Protein AF-A0A946HPX0-F1 (afdb_monomer_lite)

Radius of gyration: 34.81 Å; chains: 1; bounding box: 109×83×47 Å

Secondary structure (DSSP, 8-state):
-----------------------------------------------------------------------------------HHHHHHHHTHHHHHHHHHHHHHHHHT-SS--HHHHHHHHHHHHTTT--HHHHHHHHHHHHHHHHTT---SHHHHHHHHHHHHHHHHGGG---

Structure (mmCIF, N/CA/C/O backbone):
data_AF-A0A946HPX0-F1
#
_entry.id   AF-A0A946HPX0-F1
#
loop_
_atom_site.group_PDB
_atom_site.id
_atom_site.type_symbol
_atom_site.label_atom_id
_atom_site.label_alt_id
_atom_site.label_comp_id
_atom_site.label_asym_id
_atom_site.label_entity_id
_atom_site.label_seq_id
_atom_site.pdbx_PDB_ins_code
_atom_site.Cartn_x
_atom_site.Cartn_y
_atom_site.Cartn_z
_atom_site.occupancy
_atom_site.B_iso_or_equiv
_atom_site.auth_seq_id
_atom_site.auth_comp_id
_atom_site.auth_asym_id
_atom_site.auth_atom_id
_atom_site.pdbx_PDB_model_num
ATOM 1 N N . MET A 1 1 ? -47.264 -43.829 6.169 1.00 50.56 1 MET A N 1
ATOM 2 C CA . MET A 1 1 ? -46.867 -42.495 6.673 1.00 50.56 1 MET A CA 1
ATOM 3 C C . MET A 1 1 ? -47.322 -41.469 5.642 1.00 50.56 1 MET A C 1
ATOM 5 O O . MET A 1 1 ? -47.124 -41.720 4.460 1.00 50.56 1 MET A O 1
ATOM 9 N N . PHE A 1 2 ? -48.013 -40.404 6.052 1.00 50.06 2 PHE A N 1
ATOM 10 C CA . PHE A 1 2 ? -48.471 -39.318 5.164 1.00 50.06 2 PHE A CA 1
ATOM 11 C C . PHE A 1 2 ? -47.260 -38.461 4.721 1.00 50.06 2 PHE A C 1
ATOM 13 O O . PHE A 1 2 ? -46.249 -38.472 5.414 1.00 50.06 2 PHE A O 1
ATOM 20 N N . GLY A 1 3 ? -47.258 -37.689 3.630 1.00 38.81 3 GLY A N 1
ATOM 21 C CA . GLY A 1 3 ? -48.255 -37.465 2.573 1.00 38.81 3 GLY A CA 1
ATOM 22 C C . GLY A 1 3 ? -47.915 -36.160 1.825 1.00 38.81 3 GLY A C 1
ATOM 23 O O . GLY A 1 3 ? -47.949 -35.094 2.430 1.00 38.81 3 GLY A O 1
ATOM 24 N N . PHE A 1 4 ? -47.533 -36.220 0.543 1.00 49.53 4 PHE A N 1
ATOM 25 C CA . PHE A 1 4 ? -46.973 -35.062 -0.184 1.00 49.53 4 PHE A CA 1
ATOM 26 C C . PHE A 1 4 ? -48.025 -33.987 -0.533 1.00 49.53 4 PHE A C 1
ATOM 28 O O . PHE A 1 4 ? -49.002 -34.273 -1.226 1.00 49.53 4 PHE A O 1
ATOM 35 N N . GLY A 1 5 ? -47.790 -32.734 -0.119 1.00 57.03 5 GLY A N 1
ATOM 36 C CA . GLY A 1 5 ? -48.677 -31.582 -0.352 1.00 57.03 5 GLY A CA 1
ATOM 37 C C . GLY A 1 5 ? -48.034 -30.458 -1.180 1.00 57.03 5 GLY A C 1
ATOM 38 O O . GLY A 1 5 ? -46.900 -30.064 -0.930 1.00 57.03 5 GLY A O 1
ATOM 39 N N . LYS A 1 6 ? -48.768 -29.935 -2.174 1.00 52.56 6 LYS A N 1
ATOM 40 C CA . LYS A 1 6 ? -48.373 -28.815 -3.061 1.00 52.56 6 LYS A CA 1
ATOM 41 C C . LYS A 1 6 ? -48.869 -27.446 -2.550 1.00 52.56 6 LYS A C 1
ATOM 43 O O . LYS A 1 6 ? -49.778 -27.415 -1.726 1.00 52.56 6 LYS A O 1
ATOM 48 N N . LYS A 1 7 ? -48.409 -26.380 -3.245 1.00 55.47 7 LYS A N 1
ATOM 49 C CA . LYS A 1 7 ? -48.831 -24.945 -3.271 1.00 55.47 7 LYS A CA 1
ATOM 50 C C . LYS A 1 7 ? -47.846 -24.065 -2.483 1.00 55.47 7 LYS A C 1
ATOM 52 O O . LYS A 1 7 ? -47.764 -24.190 -1.272 1.00 55.47 7 LYS A O 1
ATOM 57 N N . LYS A 1 8 ? -46.966 -23.259 -3.102 1.00 49.03 8 LYS A N 1
ATOM 58 C CA . LYS A 1 8 ? -47.147 -22.216 -4.149 1.00 49.03 8 LYS A CA 1
ATOM 59 C C . LYS A 1 8 ? -48.227 -21.204 -3.748 1.00 49.03 8 LYS A C 1
ATOM 61 O O . LYS A 1 8 ? -49.399 -21.559 -3.687 1.00 49.03 8 LYS A O 1
ATOM 66 N N . ARG A 1 9 ? -47.809 -19.967 -3.460 1.00 58.53 9 ARG A N 1
ATOM 67 C CA . ARG A 1 9 ? -48.602 -18.925 -2.794 1.00 58.53 9 ARG A CA 1
ATOM 68 C C . ARG A 1 9 ? -48.707 -17.678 -3.677 1.00 58.53 9 ARG A C 1
ATOM 70 O O . ARG A 1 9 ? -47.682 -17.057 -3.904 1.00 58.53 9 ARG A O 1
ATOM 77 N N . VAL A 1 10 ? -49.946 -17.355 -4.062 1.00 46.34 10 VAL A N 1
ATOM 78 C CA . VAL A 1 10 ? -50.478 -16.038 -4.482 1.00 46.34 10 VAL A CA 1
ATOM 79 C C . VAL A 1 10 ? -49.852 -15.355 -5.722 1.00 46.34 10 VAL A C 1
ATOM 81 O O . VAL A 1 10 ? -48.658 -15.409 -5.989 1.00 46.34 10 VAL A O 1
ATOM 84 N N . GLN A 1 11 ? -50.747 -14.734 -6.484 1.00 42.88 11 GLN A N 1
ATOM 85 C CA . GLN A 1 11 ? -50.611 -13.780 -7.593 1.00 42.88 11 GLN A CA 1
ATOM 86 C C . GLN A 1 11 ? -51.773 -12.766 -7.394 1.00 42.88 11 GLN A C 1
ATOM 88 O O . GLN A 1 11 ? -52.630 -13.086 -6.574 1.00 42.88 11 GLN A O 1
ATOM 93 N N . GLU A 1 12 ? -51.818 -11.629 -8.114 1.00 48.06 12 GLU A N 1
ATOM 94 C CA . GLU A 1 12 ? -52.588 -10.386 -7.783 1.00 48.06 12 GLU A CA 1
ATOM 95 C C . GLU A 1 12 ? -51.763 -9.487 -6.826 1.00 48.06 12 GLU A C 1
ATOM 97 O O . GLU A 1 12 ? -51.034 -10.021 -5.989 1.00 48.06 12 GLU A O 1
ATOM 102 N N . GLU A 1 13 ? -51.702 -8.146 -6.915 1.00 47.78 13 GLU A N 1
ATOM 103 C CA . GLU A 1 13 ? -52.372 -7.070 -7.705 1.00 47.78 13 GLU A CA 1
ATOM 104 C C . GLU A 1 13 ? -51.465 -5.785 -7.606 1.00 47.78 13 GLU A C 1
ATOM 106 O O . GLU A 1 13 ? -50.593 -5.779 -6.736 1.00 47.78 13 GLU A O 1
ATOM 111 N N . GLN A 1 14 ? -51.514 -4.672 -8.373 1.00 42.16 14 GLN A N 1
ATOM 112 C CA . GLN A 1 14 ? -52.266 -4.190 -9.560 1.00 42.16 14 GLN A CA 1
ATOM 113 C C . GLN A 1 14 ? -51.537 -2.943 -10.176 1.00 42.16 14 GLN A C 1
ATOM 115 O O . GLN A 1 14 ? -50.954 -2.191 -9.400 1.00 42.16 14 GLN A O 1
ATOM 120 N N . ASP A 1 15 ? -51.616 -2.713 -11.505 1.00 39.28 15 ASP A N 1
ATOM 121 C CA . ASP A 1 15 ? -51.353 -1.453 -12.284 1.00 39.28 15 ASP A CA 1
ATOM 122 C C . ASP A 1 15 ? -49.996 -0.688 -12.098 1.00 39.28 15 ASP A C 1
ATOM 124 O O . ASP A 1 15 ? -49.180 -1.058 -11.262 1.00 39.28 15 ASP A O 1
ATOM 128 N N . ALA A 1 16 ? -49.572 0.338 -12.868 1.00 48.28 16 ALA A N 1
ATOM 129 C CA . ALA A 1 16 ? -50.039 1.034 -14.092 1.00 48.28 16 ALA A CA 1
ATOM 130 C C . ALA A 1 16 ? -48.786 1.413 -14.959 1.00 48.28 16 ALA A C 1
ATOM 132 O O . ALA A 1 16 ? -47.699 1.553 -14.409 1.00 48.28 16 ALA A O 1
ATOM 133 N N . GLU A 1 17 ? -48.797 1.365 -16.301 1.00 42.12 17 GLU A N 1
ATOM 134 C CA . GLU A 1 17 ? -49.098 2.453 -17.277 1.00 42.12 17 GLU A CA 1
ATOM 135 C C . GLU A 1 17 ? -47.930 3.430 -17.620 1.00 42.12 17 GLU A C 1
ATOM 137 O O . GLU A 1 17 ? -47.177 3.830 -16.746 1.00 42.12 17 GLU A O 1
ATOM 142 N N . ALA A 1 18 ? -47.827 3.810 -18.913 1.00 45.91 18 ALA A N 1
ATOM 143 C CA . ALA A 1 18 ? -46.914 4.781 -19.570 1.00 45.91 18 ALA A CA 1
ATOM 144 C C . ALA A 1 18 ? -45.378 4.570 -19.399 1.00 45.91 18 ALA A C 1
ATOM 146 O O . ALA A 1 18 ? -44.862 4.470 -18.298 1.00 45.91 18 ALA A O 1
ATOM 147 N N . ALA A 1 19 ? -44.510 4.446 -20.415 1.00 42.28 19 ALA A N 1
ATOM 148 C CA . ALA A 1 19 ? -44.427 4.905 -21.815 1.00 42.28 19 ALA A CA 1
ATOM 149 C C . ALA A 1 19 ? -43.859 6.332 -22.047 1.00 42.28 19 ALA A C 1
ATOM 151 O O . ALA A 1 19 ? -44.578 7.317 -21.962 1.00 42.28 19 ALA A O 1
ATOM 152 N N . VAL A 1 20 ? -42.589 6.366 -22.491 1.00 48.44 20 VAL A N 1
ATOM 153 C CA . VAL A 1 20 ? -41.934 7.365 -23.376 1.00 48.44 20 VAL A CA 1
ATOM 154 C C . VAL A 1 20 ? -41.863 8.840 -22.926 1.00 48.44 20 VAL A C 1
ATOM 156 O O . VAL A 1 20 ? -42.826 9.579 -23.091 1.00 48.44 20 VAL A O 1
ATOM 159 N N . ALA A 1 21 ? -40.646 9.319 -22.607 1.00 45.69 21 ALA A N 1
ATOM 160 C CA . ALA A 1 21 ? -40.128 10.609 -23.108 1.00 45.69 21 ALA A CA 1
ATOM 161 C C . ALA A 1 21 ? -38.595 10.778 -22.940 1.00 45.69 21 ALA A C 1
ATOM 163 O O . ALA A 1 21 ? -38.062 10.710 -21.840 1.00 45.69 21 ALA A O 1
ATOM 164 N N . ASN A 1 22 ? -37.928 11.034 -24.067 1.00 54.81 22 ASN A N 1
ATOM 165 C CA . ASN A 1 22 ? -36.680 11.781 -24.308 1.00 54.81 22 ASN A CA 1
ATOM 166 C C . ASN A 1 22 ? -35.821 12.303 -23.130 1.00 54.81 22 ASN A C 1
ATOM 168 O O . ASN A 1 22 ? -36.217 13.216 -22.407 1.00 54.81 22 ASN A O 1
ATOM 172 N N . THR A 1 23 ? -34.537 11.926 -23.149 1.00 51.66 23 THR A N 1
ATOM 173 C CA . THR A 1 23 ? -33.423 12.850 -22.849 1.00 51.66 23 THR A CA 1
ATOM 174 C C . THR A 1 23 ? -33.462 14.030 -23.831 1.00 51.66 23 THR A C 1
ATOM 176 O O . THR A 1 23 ? -33.695 13.811 -25.024 1.00 51.66 23 THR A O 1
ATOM 179 N N . PRO A 1 24 ? -33.227 15.270 -23.373 1.00 51.41 24 PRO A N 1
ATOM 180 C CA . PRO A 1 24 ? -32.059 15.973 -23.915 1.00 51.41 24 PRO A CA 1
ATOM 181 C C . PRO A 1 24 ? -31.312 16.848 -22.888 1.00 51.41 24 PRO A C 1
ATOM 183 O O . PRO A 1 24 ? -31.903 17.641 -22.159 1.00 51.41 24 PRO A O 1
ATOM 186 N N . GLU A 1 25 ? -29.984 16.760 -22.916 1.00 53.81 25 GLU A N 1
ATOM 187 C CA . GLU A 1 25 ? -29.076 17.873 -22.588 1.00 53.81 25 GLU A CA 1
ATOM 188 C C . GLU A 1 25 ? -29.124 18.930 -23.730 1.00 53.81 25 GLU A C 1
ATOM 190 O O . GLU A 1 25 ? -29.652 18.600 -24.799 1.00 53.81 25 GLU A O 1
ATOM 195 N N . PRO A 1 26 ? -28.562 20.160 -23.610 1.00 55.66 26 PRO A N 1
ATOM 196 C CA . PRO A 1 26 ? -27.681 20.659 -22.545 1.00 55.66 26 PRO A CA 1
ATOM 197 C C . PRO A 1 26 ? -28.009 22.072 -22.006 1.00 55.66 26 PRO A C 1
ATOM 199 O O . PRO A 1 26 ? -28.754 22.841 -22.609 1.00 55.66 26 PRO A O 1
ATOM 202 N N . ALA A 1 27 ? -27.327 22.455 -20.921 1.00 49.88 27 ALA A N 1
ATOM 203 C CA . ALA A 1 27 ? -27.065 23.855 -20.563 1.00 49.88 27 ALA A CA 1
ATOM 204 C C . ALA A 1 27 ? -25.820 23.955 -19.653 1.00 49.88 27 ALA A C 1
ATOM 206 O O . ALA A 1 27 ? -25.942 23.986 -18.431 1.00 49.88 27 ALA A O 1
ATOM 207 N N . VAL A 1 28 ? -24.621 23.986 -20.245 1.00 52.34 28 VAL A N 1
ATOM 208 C CA . VAL A 1 28 ? -23.385 24.371 -19.536 1.00 52.34 28 VAL A CA 1
ATOM 209 C C . VAL A 1 28 ? -23.095 25.847 -19.798 1.00 52.34 28 VAL A C 1
ATOM 211 O O . VAL A 1 28 ? -23.113 26.287 -20.947 1.00 52.34 28 VAL A O 1
ATOM 214 N N . ASP A 1 29 ? -22.878 26.613 -18.730 1.00 47.28 29 ASP A N 1
ATOM 215 C CA . ASP A 1 29 ? -22.656 28.061 -18.797 1.00 47.28 29 ASP A CA 1
ATOM 216 C C . ASP A 1 29 ? -21.206 28.386 -19.212 1.00 47.28 29 ASP A C 1
ATOM 218 O O . ASP A 1 29 ? -20.262 27.709 -18.794 1.00 47.28 29 ASP A O 1
ATOM 222 N N . LEU A 1 30 ? -21.018 29.409 -20.053 1.00 49.50 30 LEU A N 1
ATOM 223 C CA . LEU A 1 30 ? -19.706 29.811 -20.568 1.00 49.50 30 LEU A CA 1
ATOM 224 C C . LEU A 1 30 ? -19.047 30.843 -19.642 1.00 49.50 30 LEU A C 1
ATOM 226 O O . LEU A 1 30 ? -18.930 32.023 -19.974 1.00 49.50 30 LEU A O 1
ATOM 230 N N . ALA A 1 31 ? -18.521 30.370 -18.513 1.00 51.09 31 ALA A N 1
ATOM 231 C CA . ALA A 1 31 ? -17.607 31.143 -17.676 1.00 51.09 31 ALA A CA 1
ATOM 232 C C . ALA A 1 31 ? -16.198 31.206 -18.304 1.00 51.09 31 ALA A C 1
ATOM 234 O O . ALA A 1 31 ? -15.273 30.518 -17.873 1.00 51.09 31 ALA A O 1
ATOM 235 N N . ALA A 1 32 ? -16.039 32.034 -19.338 1.00 50.69 32 ALA A N 1
ATOM 236 C CA . ALA A 1 32 ? -14.738 32.416 -19.875 1.00 50.69 32 ALA A CA 1
ATOM 237 C C . ALA A 1 32 ? -14.382 33.841 -19.429 1.00 50.69 32 ALA A C 1
ATOM 239 O O . ALA A 1 32 ? -15.043 34.794 -19.835 1.00 50.69 32 ALA A O 1
ATOM 240 N N . ASP A 1 33 ? -13.301 33.986 -18.663 1.00 48.41 33 ASP A N 1
ATOM 241 C CA . ASP A 1 33 ? -12.538 35.234 -18.608 1.00 48.41 33 ASP A CA 1
ATOM 242 C C . ASP A 1 33 ? -11.032 34.938 -18.615 1.00 48.41 33 ASP A C 1
ATOM 244 O O . ASP A 1 33 ? -10.592 33.846 -18.245 1.00 48.41 33 ASP A O 1
ATOM 248 N N . SER A 1 34 ? -10.246 35.886 -19.121 1.00 48.34 34 SER A N 1
ATOM 249 C CA . SER A 1 34 ? -8.847 35.695 -19.494 1.00 48.34 34 SER A CA 1
ATOM 250 C C . SER A 1 34 ? -7.987 36.852 -18.996 1.00 48.34 34 SER A C 1
ATOM 252 O O . SER A 1 34 ? -7.973 37.932 -19.581 1.00 48.34 34 SER A O 1
ATOM 254 N N . ALA A 1 35 ? -7.208 36.590 -17.946 1.00 56.50 35 ALA A N 1
ATOM 255 C CA . ALA A 1 35 ? -6.197 37.508 -17.438 1.00 56.50 35 ALA A CA 1
ATOM 256 C C . ALA A 1 35 ? -4.836 36.804 -17.363 1.00 56.50 35 ALA A C 1
ATOM 258 O O . ALA A 1 35 ? -4.468 36.224 -16.342 1.00 56.50 35 ALA A O 1
ATOM 259 N N . VAL A 1 36 ? -4.086 36.856 -18.466 1.00 52.50 36 VAL A N 1
ATOM 260 C CA . VAL A 1 36 ? -2.628 36.696 -18.420 1.00 52.50 36 VAL A CA 1
ATOM 261 C C . VAL A 1 36 ? -2.002 38.058 -18.142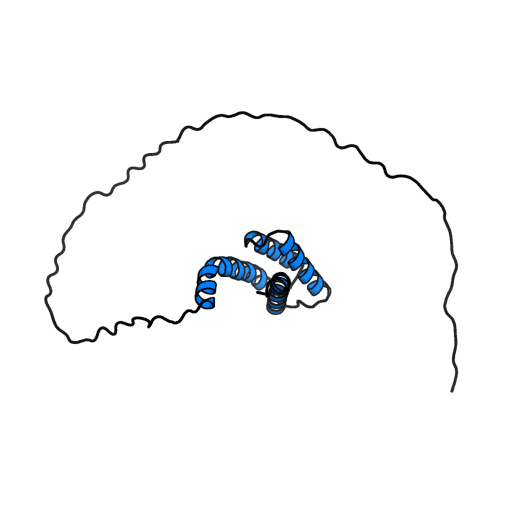 1.00 52.50 36 VAL A C 1
ATOM 263 O O . VAL A 1 36 ? -2.276 39.017 -18.858 1.00 52.50 36 VAL A O 1
ATOM 266 N N . ASP A 1 37 ? -1.129 38.134 -17.144 1.00 53.91 37 ASP A N 1
ATOM 267 C CA . ASP A 1 37 ? -0.129 39.196 -17.044 1.00 53.91 37 ASP A CA 1
ATOM 268 C C . ASP A 1 37 ? 1.203 38.600 -16.575 1.00 53.91 37 ASP A C 1
ATOM 270 O O . ASP A 1 37 ? 1.234 37.558 -15.918 1.00 53.91 37 ASP A O 1
ATOM 274 N N . SER A 1 38 ? 2.310 39.210 -16.992 1.00 50.72 38 SER A N 1
ATOM 275 C CA . SER A 1 38 ? 3.667 38.689 -16.812 1.00 50.72 38 SER A CA 1
ATOM 276 C C . SER A 1 38 ? 4.573 39.750 -16.202 1.00 50.72 38 SER A C 1
ATOM 278 O O . SER A 1 38 ? 5.027 40.652 -16.905 1.00 50.72 38 SER A O 1
ATOM 280 N N . VAL A 1 39 ? 4.911 39.600 -14.920 1.00 58.94 39 VAL A N 1
ATOM 281 C CA . VAL A 1 39 ? 5.959 40.404 -14.277 1.00 58.94 39 VAL A CA 1
ATOM 282 C C . VAL A 1 39 ? 7.052 39.495 -13.723 1.00 58.94 39 VAL A C 1
ATOM 284 O O . VAL A 1 39 ? 6.798 38.562 -12.967 1.00 58.94 39 VAL A O 1
ATOM 287 N N . VAL A 1 40 ? 8.268 39.790 -14.176 1.00 53.75 40 VAL A N 1
ATOM 288 C CA . VAL A 1 40 ? 9.545 39.148 -13.845 1.00 53.75 40 VAL A CA 1
ATOM 289 C C . VAL A 1 40 ? 10.007 39.472 -12.417 1.00 53.75 40 VAL A C 1
ATOM 291 O O . VAL A 1 40 ? 9.630 40.498 -11.851 1.00 53.75 40 VAL A O 1
ATOM 294 N N . ASP A 1 41 ? 10.856 38.606 -11.862 1.00 47.47 41 ASP A N 1
ATOM 295 C CA . ASP A 1 41 ? 11.591 38.778 -10.606 1.00 47.47 41 ASP A CA 1
ATOM 296 C C . ASP A 1 41 ? 12.276 40.153 -10.466 1.00 47.47 41 ASP A C 1
ATOM 298 O O . ASP A 1 41 ? 12.645 40.808 -11.449 1.00 47.47 41 ASP A O 1
ATOM 302 N N . PRO A 1 42 ? 12.609 40.531 -9.223 1.00 58.03 42 PRO A N 1
ATOM 303 C CA . PRO A 1 42 ? 14.044 40.556 -8.940 1.00 58.03 42 PRO A CA 1
ATOM 304 C C . PRO A 1 42 ? 14.453 39.730 -7.716 1.00 58.03 42 PRO A C 1
ATOM 306 O O . PRO A 1 42 ? 13.761 39.668 -6.701 1.00 58.03 42 PRO A O 1
ATOM 309 N N . VAL A 1 43 ? 15.651 39.154 -7.821 1.00 49.78 43 VAL A N 1
ATOM 310 C CA . VAL A 1 43 ? 16.371 38.462 -6.746 1.00 49.78 43 VAL A CA 1
ATOM 311 C C . VAL A 1 43 ? 16.463 39.303 -5.467 1.00 49.78 43 VAL A C 1
ATOM 313 O O . VAL A 1 43 ? 16.953 40.432 -5.481 1.00 49.78 43 VAL A O 1
ATOM 316 N N . GLY A 1 44 ? 16.029 38.721 -4.348 1.00 42.44 44 GLY A N 1
ATOM 317 C CA . GLY A 1 44 ? 16.299 39.247 -3.014 1.00 42.44 44 GLY A CA 1
ATOM 318 C C . GLY A 1 44 ? 17.689 38.822 -2.554 1.00 42.44 44 GLY A C 1
ATOM 319 O O . GLY A 1 44 ? 17.886 37.664 -2.192 1.00 42.44 44 GLY A O 1
ATOM 320 N N . ASP A 1 45 ? 18.639 39.754 -2.578 1.00 48.94 45 ASP A N 1
ATOM 321 C CA . ASP A 1 45 ? 19.946 39.569 -1.946 1.00 48.94 45 ASP A CA 1
ATOM 322 C C . ASP A 1 45 ? 19.793 39.467 -0.416 1.00 48.94 45 ASP A C 1
ATOM 324 O O . ASP A 1 45 ? 18.915 40.105 0.177 1.00 48.94 45 ASP A O 1
ATOM 328 N N . SER A 1 46 ? 20.610 38.634 0.226 1.00 49.44 46 SER A N 1
ATOM 329 C CA . SER A 1 46 ? 20.704 38.527 1.685 1.00 49.44 46 SER A CA 1
ATOM 330 C C . SER A 1 46 ? 22.048 37.922 2.086 1.00 49.44 46 SER A C 1
ATOM 332 O O . SER A 1 46 ? 22.126 36.762 2.499 1.00 49.44 46 SER A O 1
ATOM 334 N N . ASP A 1 47 ? 23.102 38.733 1.984 1.00 48.94 47 ASP A N 1
ATOM 335 C CA . ASP A 1 47 ? 24.350 38.534 2.725 1.00 48.94 47 ASP A CA 1
ATOM 336 C C . ASP A 1 47 ? 24.078 38.123 4.187 1.00 48.94 47 ASP A C 1
ATOM 338 O O . ASP A 1 47 ? 23.490 38.870 4.973 1.00 48.94 47 ASP A O 1
ATOM 342 N N . VAL A 1 48 ? 24.570 36.945 4.573 1.00 51.69 48 VAL A N 1
ATOM 343 C CA . VAL A 1 48 ? 24.720 36.528 5.974 1.00 51.69 48 VAL A CA 1
ATOM 344 C C . VAL A 1 48 ? 26.176 36.161 6.236 1.00 51.69 48 VAL A C 1
ATOM 346 O O . VAL A 1 48 ? 26.538 34.995 6.396 1.00 51.69 48 VAL A O 1
ATOM 349 N N . ASP A 1 49 ? 27.025 37.190 6.271 1.00 45.06 49 ASP A N 1
ATOM 350 C CA . ASP A 1 49 ? 28.385 37.063 6.792 1.00 45.06 49 ASP A CA 1
ATOM 351 C C . ASP A 1 49 ? 28.324 36.564 8.244 1.00 45.06 49 ASP A C 1
ATOM 353 O O . ASP A 1 49 ? 27.619 37.122 9.094 1.00 45.06 49 ASP A O 1
ATOM 357 N N . SER A 1 50 ? 29.007 35.455 8.523 1.00 47.03 50 SER A N 1
ATOM 358 C CA . SER A 1 50 ? 29.129 34.907 9.872 1.00 47.03 50 SER A CA 1
ATOM 359 C C . SER A 1 50 ? 30.388 34.061 10.032 1.00 47.03 50 SER A C 1
ATOM 361 O O . SER A 1 50 ? 30.363 32.833 9.994 1.00 47.03 50 SER A O 1
ATOM 363 N N . VAL A 1 51 ? 31.479 34.776 10.307 1.00 53.28 51 VAL A N 1
ATOM 364 C CA . VAL A 1 51 ? 32.496 34.418 11.311 1.00 53.28 51 VAL A CA 1
ATOM 365 C C . VAL A 1 51 ? 33.051 32.983 11.283 1.00 53.28 51 VAL A C 1
ATOM 367 O O . VAL A 1 51 ? 32.688 32.124 12.084 1.00 53.28 51 VAL A O 1
ATOM 370 N N . VAL A 1 52 ? 34.095 32.788 10.477 1.00 44.22 52 VAL A N 1
ATOM 371 C CA . VAL A 1 52 ? 35.155 31.803 10.762 1.00 44.22 52 VAL A CA 1
ATOM 372 C C . VAL A 1 52 ? 36.469 32.526 11.061 1.00 44.22 52 VAL A C 1
ATOM 374 O O . VAL A 1 52 ? 37.415 32.506 10.276 1.00 44.22 52 VAL A O 1
ATOM 377 N N . ASP A 1 53 ? 36.498 33.210 12.209 1.00 45.50 53 ASP A N 1
ATOM 378 C CA . ASP A 1 53 ? 37.734 33.774 12.765 1.00 45.50 53 ASP A CA 1
ATOM 379 C C . ASP A 1 53 ? 38.708 32.646 13.169 1.00 45.50 53 ASP A C 1
ATOM 381 O O . ASP A 1 53 ? 38.323 31.487 13.364 1.00 45.50 53 ASP A O 1
ATOM 385 N N . ALA A 1 54 ? 39.995 32.961 13.243 1.00 46.66 54 ALA A N 1
ATOM 386 C CA . ALA A 1 54 ? 41.061 31.978 13.320 1.00 46.66 54 ALA A CA 1
ATOM 387 C C . ALA A 1 54 ? 41.287 31.449 14.742 1.00 46.66 54 ALA A C 1
ATOM 389 O O . ALA A 1 54 ? 41.542 32.207 15.675 1.00 46.66 54 ALA A O 1
ATOM 390 N N . ASN A 1 55 ? 41.380 30.121 14.870 1.00 50.59 55 ASN A N 1
ATOM 391 C CA . ASN A 1 55 ? 42.237 29.527 15.893 1.00 50.59 55 ASN A CA 1
ATOM 392 C C . ASN A 1 55 ? 42.923 28.240 15.412 1.00 50.59 55 ASN A C 1
ATOM 394 O O . ASN A 1 55 ? 42.452 27.128 15.651 1.00 50.59 55 ASN A O 1
ATOM 398 N N . VAL A 1 56 ? 44.069 28.397 14.744 1.00 53.50 56 VAL A N 1
ATOM 399 C CA . VAL A 1 56 ? 45.024 27.300 14.521 1.00 53.50 56 VAL A CA 1
ATOM 400 C C . VAL A 1 56 ? 45.925 27.206 15.753 1.00 53.50 56 VAL A C 1
ATOM 402 O O . VAL A 1 56 ? 47.067 27.656 15.729 1.00 53.50 56 VAL A O 1
ATOM 405 N N . GLU A 1 57 ? 45.402 26.635 16.840 1.00 45.78 57 GLU A N 1
ATOM 406 C CA . GLU A 1 57 ? 46.208 26.332 18.027 1.00 45.78 57 GLU A CA 1
ATOM 407 C C . GLU A 1 57 ? 46.774 24.912 17.915 1.00 45.78 57 GLU A C 1
ATOM 409 O O . GLU A 1 57 ? 46.047 23.915 17.951 1.00 45.78 57 GLU A O 1
ATOM 414 N N . SER A 1 58 ? 48.091 24.813 17.748 1.00 48.03 58 SER A N 1
ATOM 415 C CA . SER A 1 58 ? 48.782 23.534 17.597 1.00 48.03 58 SER A CA 1
ATOM 416 C C . SER A 1 58 ? 49.093 22.925 18.962 1.00 48.03 58 SER A C 1
ATOM 418 O O . SER A 1 58 ? 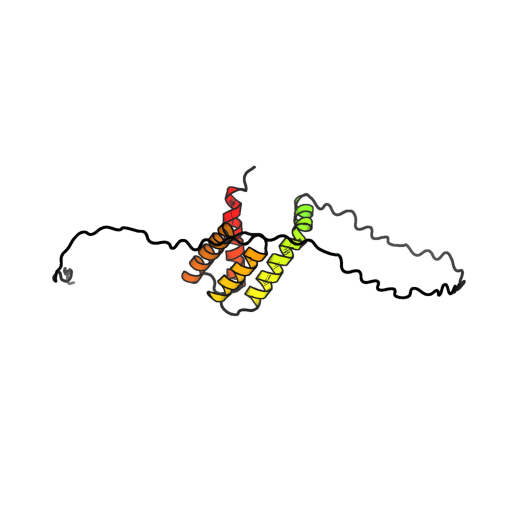49.902 23.467 19.713 1.00 48.03 58 SER A O 1
ATOM 420 N N . GLN A 1 59 ? 48.519 21.758 19.266 1.00 44.94 59 GLN A N 1
ATOM 421 C CA . GLN A 1 59 ? 48.962 20.936 20.395 1.00 44.94 59 GLN A CA 1
ATOM 422 C C . GLN A 1 59 ? 49.610 19.640 19.915 1.00 44.94 59 GLN A C 1
ATOM 424 O O . GLN A 1 59 ? 48.988 18.581 19.832 1.00 44.94 59 GLN A O 1
ATOM 429 N N . ALA A 1 60 ? 50.912 19.727 19.648 1.00 45.00 60 ALA A N 1
ATOM 430 C CA . ALA A 1 60 ? 51.769 18.554 19.608 1.00 45.00 60 ALA A CA 1
ATOM 431 C C . ALA A 1 60 ? 51.833 17.923 21.012 1.00 45.00 60 ALA A C 1
ATOM 433 O O . ALA A 1 60 ? 52.328 18.538 21.954 1.00 45.00 60 ALA A O 1
ATOM 434 N N . SER A 1 61 ? 51.351 16.687 21.146 1.00 44.28 61 SER A N 1
ATOM 435 C CA . SER A 1 61 ? 51.624 15.828 22.303 1.00 44.28 61 SER A CA 1
ATOM 436 C C . SER A 1 61 ? 52.441 14.631 21.840 1.00 44.28 61 SER A C 1
ATOM 438 O O . SER A 1 61 ? 51.915 13.642 21.334 1.00 44.28 61 SER A O 1
ATOM 440 N N . GLU A 1 62 ? 53.757 14.760 21.970 1.00 53.88 62 GLU A N 1
ATOM 441 C CA . GLU A 1 62 ? 54.726 13.762 21.534 1.00 53.88 62 GLU A CA 1
ATOM 442 C C . GLU A 1 62 ? 54.848 12.640 22.577 1.00 53.88 62 GLU A C 1
ATOM 444 O O . GLU A 1 62 ? 55.496 12.794 23.611 1.00 53.88 62 GLU A O 1
ATOM 449 N N . GLN A 1 63 ? 54.219 11.492 22.309 1.00 42.41 63 GLN A N 1
ATOM 450 C CA . GLN A 1 63 ? 54.472 10.248 23.040 1.00 42.41 63 GLN A CA 1
ATOM 451 C C . GLN A 1 63 ? 54.810 9.122 22.066 1.00 42.41 63 GLN A C 1
ATOM 453 O O . GLN A 1 63 ? 53.944 8.502 21.453 1.00 42.41 63 GLN A O 1
ATOM 458 N N . ALA A 1 64 ? 56.109 8.864 21.924 1.00 47.59 64 ALA A N 1
ATOM 459 C CA . ALA A 1 64 ? 56.620 7.783 21.100 1.00 47.59 64 ALA A CA 1
ATOM 460 C C . ALA A 1 64 ? 56.498 6.431 21.822 1.00 47.59 64 ALA A C 1
ATOM 462 O O . ALA A 1 64 ? 57.167 6.202 22.831 1.00 47.59 64 ALA A O 1
ATOM 463 N N . GLN A 1 65 ? 55.723 5.502 21.259 1.00 37.47 65 GLN A N 1
ATOM 464 C CA . GLN A 1 65 ? 55.884 4.073 21.535 1.00 37.47 65 GLN A CA 1
ATOM 465 C C . GLN A 1 65 ? 55.454 3.218 20.339 1.00 37.47 65 GLN A C 1
ATOM 467 O O . GLN A 1 65 ? 54.309 3.255 19.899 1.00 37.47 65 GLN A O 1
ATOM 472 N N . ALA A 1 66 ? 56.396 2.428 19.827 1.00 44.88 66 ALA A N 1
ATOM 473 C CA . ALA A 1 66 ? 56.185 1.398 18.817 1.00 44.88 66 ALA A CA 1
ATOM 474 C C . ALA A 1 66 ? 57.303 0.339 18.930 1.00 44.88 66 ALA A C 1
ATOM 476 O O . ALA A 1 66 ? 58.381 0.673 19.431 1.00 44.88 66 ALA A O 1
ATOM 477 N N . PRO A 1 67 ? 57.113 -0.897 18.431 1.00 49.53 67 PRO A N 1
ATOM 478 C CA . PRO A 1 67 ? 55.877 -1.487 17.915 1.00 49.53 67 PRO A CA 1
ATOM 479 C C . PRO A 1 67 ? 55.337 -2.591 18.848 1.00 49.53 67 PRO A C 1
ATOM 481 O O . PRO A 1 67 ? 56.048 -3.535 19.187 1.00 49.53 67 PRO A O 1
ATOM 484 N N . GLY A 1 68 ? 54.064 -2.500 19.239 1.00 39.91 68 GLY A N 1
ATOM 485 C CA . GLY A 1 68 ? 53.355 -3.605 19.891 1.00 39.91 68 GLY A CA 1
ATOM 486 C C . GLY A 1 68 ? 52.652 -4.465 18.845 1.00 39.91 68 GLY A C 1
ATOM 487 O O . GLY A 1 68 ? 51.750 -3.968 18.175 1.00 39.91 68 GLY A O 1
ATOM 488 N N . ASP A 1 69 ? 53.057 -5.729 18.700 1.00 46.88 69 ASP A N 1
ATOM 489 C CA . ASP A 1 69 ? 52.418 -6.679 17.782 1.00 46.88 69 ASP A CA 1
ATOM 490 C C . ASP A 1 69 ? 51.004 -7.030 18.272 1.00 46.88 69 ASP A C 1
ATOM 492 O O . ASP A 1 69 ? 50.806 -7.881 19.138 1.00 46.88 69 ASP A O 1
ATOM 496 N N . LEU A 1 70 ? 50.013 -6.313 17.746 1.00 41.91 70 LEU A N 1
ATOM 497 C CA . LEU A 1 70 ? 48.596 -6.582 17.941 1.00 41.91 70 LEU A CA 1
ATOM 498 C C . LEU A 1 70 ? 47.929 -6.552 16.575 1.00 41.91 70 LEU A C 1
ATOM 500 O O . LEU A 1 70 ? 47.795 -5.497 15.954 1.00 41.91 70 LEU A O 1
ATOM 504 N N . ALA A 1 71 ? 47.530 -7.734 16.109 1.00 48.72 71 ALA A N 1
ATOM 505 C CA . ALA A 1 71 ? 46.915 -7.910 14.807 1.00 48.72 71 ALA A CA 1
ATOM 506 C C . ALA A 1 71 ? 45.698 -6.989 14.652 1.00 48.72 71 ALA A C 1
ATOM 508 O O . ALA A 1 71 ? 44.664 -7.186 15.298 1.00 48.72 71 ALA A O 1
ATOM 509 N N . VAL A 1 72 ? 45.803 -6.024 13.734 1.00 46.78 72 VAL A N 1
ATOM 510 C CA . VAL A 1 72 ? 44.631 -5.366 13.162 1.00 46.78 72 VAL A CA 1
ATOM 511 C C . VAL A 1 72 ? 43.879 -6.450 12.403 1.00 46.78 72 VAL A C 1
ATOM 513 O O . VAL A 1 72 ? 44.202 -6.781 11.264 1.00 46.78 72 VAL A O 1
ATOM 516 N N . ALA A 1 73 ? 42.895 -7.048 13.074 1.00 46.50 73 ALA A N 1
ATOM 517 C CA . ALA A 1 73 ? 41.902 -7.911 12.462 1.00 46.50 73 ALA A CA 1
ATOM 518 C C . ALA A 1 73 ? 41.007 -7.035 11.580 1.00 46.50 73 ALA A C 1
ATOM 520 O O . ALA A 1 73 ? 39.886 -6.688 11.949 1.00 46.50 73 ALA A O 1
ATOM 521 N N . GLU A 1 74 ? 41.553 -6.632 10.434 1.00 47.19 74 GLU A N 1
ATOM 522 C CA . GLU A 1 74 ? 40.879 -5.857 9.409 1.00 47.19 74 GLU A CA 1
ATOM 523 C C . GLU A 1 74 ? 39.723 -6.702 8.874 1.00 47.19 74 GLU A C 1
ATOM 525 O O . GLU A 1 74 ? 39.876 -7.515 7.960 1.00 47.19 74 GLU A O 1
ATOM 530 N N . GLN A 1 75 ? 38.549 -6.531 9.486 1.00 49.03 75 GLN A N 1
ATOM 531 C CA . GLN A 1 75 ? 37.297 -7.106 9.018 1.00 49.03 75 GLN A CA 1
ATOM 532 C C . GLN A 1 75 ? 36.844 -6.357 7.763 1.00 49.03 75 GLN A C 1
ATOM 534 O O . GLN A 1 75 ? 35.811 -5.691 7.733 1.00 49.03 75 GLN A O 1
ATOM 539 N N . THR A 1 76 ? 37.623 -6.523 6.692 1.00 42.03 76 THR A N 1
ATOM 540 C CA . THR A 1 76 ? 37.087 -6.528 5.339 1.00 42.03 76 THR A CA 1
ATOM 541 C C . THR A 1 76 ? 35.950 -7.546 5.341 1.00 42.03 76 THR A C 1
ATOM 543 O O . THR A 1 76 ? 36.192 -8.755 5.306 1.00 42.03 76 THR A O 1
ATOM 546 N N . GLU A 1 77 ? 34.703 -7.070 5.411 1.00 56.34 77 GLU A N 1
ATOM 547 C CA . GLU A 1 77 ? 33.549 -7.895 5.070 1.00 56.34 77 GLU A CA 1
ATOM 548 C C . GLU A 1 77 ? 33.788 -8.421 3.655 1.00 56.34 77 GLU A C 1
ATOM 550 O O . GLU A 1 77 ? 33.693 -7.674 2.676 1.00 56.34 77 GLU A O 1
ATOM 555 N N . ALA A 1 78 ? 34.150 -9.703 3.546 1.00 54.31 78 ALA A N 1
ATOM 556 C CA . ALA A 1 78 ? 34.429 -10.328 2.263 1.00 54.31 78 ALA A CA 1
ATOM 557 C C . ALA A 1 78 ? 33.234 -10.062 1.336 1.00 54.31 78 ALA A C 1
ATOM 559 O O . ALA A 1 78 ? 32.101 -10.326 1.754 1.00 54.31 78 ALA A O 1
ATOM 560 N N . PRO A 1 79 ? 33.449 -9.516 0.120 1.00 55.78 79 PRO A N 1
ATOM 561 C CA . PRO A 1 79 ? 32.407 -8.852 -0.653 1.00 55.78 79 PRO A CA 1
ATOM 562 C C . PRO A 1 79 ? 31.240 -9.802 -0.896 1.00 55.78 79 PRO A C 1
ATOM 564 O O . PRO A 1 79 ? 31.290 -10.680 -1.764 1.00 55.78 79 PRO A O 1
ATOM 567 N N . SER A 1 80 ? 30.200 -9.641 -0.071 1.00 64.00 80 SER A N 1
ATOM 568 C CA . SER A 1 80 ? 29.061 -10.548 -0.066 1.00 64.00 80 SER A CA 1
ATOM 569 C C . SER A 1 80 ? 28.478 -10.583 -1.471 1.00 64.00 80 SER A C 1
ATOM 571 O O . SER A 1 80 ? 28.329 -9.545 -2.122 1.00 64.00 80 SER A O 1
ATOM 573 N N . LYS A 1 81 ? 28.185 -11.788 -1.975 1.00 62.94 81 LYS A N 1
ATOM 574 C CA . LYS A 1 81 ? 27.680 -11.995 -3.338 1.00 62.94 81 LYS A CA 1
ATOM 575 C C . LYS A 1 81 ? 26.220 -11.534 -3.435 1.00 62.94 81 LYS A C 1
ATOM 577 O O . LYS A 1 81 ? 25.320 -12.337 -3.671 1.00 62.94 81 LYS A O 1
ATOM 582 N N . ARG A 1 82 ? 25.990 -10.226 -3.260 1.00 73.19 82 ARG A N 1
ATOM 583 C CA . ARG A 1 82 ? 24.742 -9.511 -3.539 1.00 73.19 82 ARG A CA 1
ATOM 584 C C . ARG A 1 82 ? 24.497 -9.613 -5.040 1.00 73.19 82 ARG A C 1
ATOM 586 O O . ARG A 1 82 ? 24.942 -8.774 -5.829 1.00 73.19 82 ARG A O 1
ATOM 593 N N . GLY A 1 83 ? 23.857 -10.718 -5.418 1.00 89.88 83 GLY A N 1
ATOM 594 C CA . GLY A 1 83 ? 23.397 -10.980 -6.773 1.00 89.88 83 GLY A CA 1
ATOM 595 C C . GLY A 1 83 ? 22.374 -9.937 -7.217 1.00 89.88 83 GLY A C 1
ATOM 596 O O . GLY A 1 83 ? 22.008 -9.041 -6.454 1.00 89.88 83 GLY A O 1
ATOM 597 N N . PHE A 1 84 ? 21.895 -10.072 -8.451 1.00 90.75 84 PHE A N 1
ATOM 598 C CA . PHE A 1 84 ? 20.986 -9.113 -9.083 1.00 90.75 84 PHE A CA 1
ATOM 599 C C . PHE A 1 84 ? 19.826 -8.671 -8.168 1.00 90.75 84 PHE A C 1
ATOM 601 O O . PHE A 1 84 ? 19.660 -7.478 -7.927 1.00 90.75 84 PHE A O 1
ATOM 608 N N . PHE A 1 85 ? 19.116 -9.624 -7.552 1.00 91.38 85 PHE A N 1
ATOM 609 C CA . PHE A 1 85 ? 18.017 -9.337 -6.623 1.00 91.38 85 PHE A CA 1
ATOM 610 C C . PHE A 1 85 ? 18.442 -8.551 -5.369 1.00 91.38 85 PHE A C 1
ATOM 612 O O . PHE A 1 85 ? 17.706 -7.683 -4.915 1.00 91.38 85 PHE A O 1
ATOM 619 N N . GLY A 1 86 ? 19.639 -8.803 -4.825 1.00 93.19 86 GLY A N 1
ATOM 620 C CA . GLY A 1 86 ? 20.162 -8.042 -3.686 1.00 93.19 86 GLY A CA 1
ATOM 621 C C . GLY A 1 86 ? 20.397 -6.576 -4.050 1.00 93.19 86 GLY A C 1
ATOM 622 O O . GLY A 1 86 ? 19.938 -5.685 -3.345 1.00 93.19 86 GLY A O 1
ATOM 623 N N . ARG A 1 87 ? 21.017 -6.325 -5.211 1.00 93.69 87 ARG A N 1
ATOM 624 C CA . ARG A 1 87 ? 21.229 -4.964 -5.734 1.00 93.69 87 ARG A CA 1
ATOM 625 C C . ARG A 1 87 ? 19.906 -4.244 -6.013 1.00 93.69 87 ARG A C 1
ATOM 627 O O . ARG A 1 87 ? 19.781 -3.070 -5.686 1.00 93.69 87 ARG A O 1
ATOM 634 N N . LEU A 1 88 ? 18.920 -4.954 -6.567 1.00 92.75 88 LEU A N 1
ATOM 635 C CA . LEU A 1 88 ? 17.578 -4.423 -6.819 1.00 92.75 88 LEU A CA 1
ATOM 636 C C . LEU A 1 88 ? 16.853 -4.063 -5.511 1.00 92.75 88 LEU A C 1
ATOM 638 O O . LEU A 1 88 ? 16.348 -2.952 -5.380 1.00 92.75 88 LEU A O 1
ATOM 642 N N . ARG A 1 89 ? 16.860 -4.962 -4.517 1.00 91.62 89 ARG A N 1
ATOM 643 C CA . ARG A 1 89 ? 16.293 -4.725 -3.177 1.00 91.62 89 ARG A CA 1
ATOM 644 C C . ARG A 1 89 ? 16.915 -3.499 -2.508 1.00 91.62 89 ARG A C 1
ATOM 646 O O . ARG A 1 89 ? 16.196 -2.686 -1.935 1.00 91.62 89 ARG A O 1
ATOM 653 N N . ASP A 1 90 ? 18.238 -3.381 -2.576 1.00 93.56 90 ASP A N 1
ATOM 654 C CA . ASP A 1 90 ? 18.981 -2.295 -1.938 1.00 93.56 90 ASP A CA 1
ATOM 655 C C . ASP A 1 90 ? 18.732 -0.957 -2.663 1.00 93.56 90 ASP A C 1
ATOM 657 O O . ASP A 1 90 ? 18.553 0.069 -2.007 1.00 93.56 90 ASP A O 1
ATOM 661 N N . GLY A 1 91 ? 18.610 -0.965 -3.997 1.00 94.12 91 GLY A N 1
ATOM 662 C CA . GLY A 1 91 ? 18.219 0.207 -4.793 1.00 94.12 91 GLY A CA 1
ATOM 663 C C . GLY A 1 91 ? 16.777 0.673 -4.549 1.00 94.12 91 GLY A C 1
ATOM 664 O O . GLY A 1 91 ? 16.525 1.872 -4.476 1.00 94.12 91 GLY A O 1
ATOM 665 N N . LEU A 1 92 ? 15.840 -0.258 -4.341 1.00 93.44 92 LEU A N 1
ATOM 666 C CA . LEU A 1 92 ? 14.436 0.034 -4.014 1.00 93.44 92 LEU A CA 1
ATOM 667 C C . LEU A 1 92 ? 14.196 0.353 -2.524 1.00 93.44 92 LEU A C 1
ATOM 669 O O . LEU A 1 92 ? 13.057 0.607 -2.130 1.00 93.44 92 LEU A O 1
ATOM 673 N N . SER A 1 93 ? 15.239 0.353 -1.687 1.00 93.94 93 SER A N 1
ATOM 674 C CA . SER A 1 93 ? 15.135 0.508 -0.226 1.00 93.94 93 SER A CA 1
ATOM 675 C C . SER A 1 93 ? 14.323 1.731 0.215 1.00 93.94 93 SER A C 1
ATOM 677 O O . SER A 1 93 ? 13.449 1.598 1.069 1.00 93.94 93 SER A O 1
ATOM 679 N N . ARG A 1 94 ? 14.548 2.902 -0.398 1.00 90.62 94 ARG A N 1
ATOM 680 C CA . ARG A 1 94 ? 13.849 4.154 -0.053 1.00 90.62 94 ARG A CA 1
ATOM 681 C C . ARG A 1 94 ? 12.342 4.084 -0.318 1.00 90.62 94 ARG A C 1
ATOM 683 O O . ARG A 1 94 ? 11.565 4.477 0.548 1.00 90.62 94 ARG A O 1
ATOM 690 N N . THR A 1 95 ? 11.929 3.575 -1.479 1.00 88.62 95 THR A N 1
ATOM 691 C CA . THR A 1 95 ? 10.505 3.408 -1.825 1.00 88.62 95 THR A CA 1
ATOM 692 C C . THR A 1 95 ? 9.867 2.316 -0.973 1.00 88.62 95 THR A C 1
ATOM 694 O O . THR A 1 95 ? 8.777 2.511 -0.441 1.00 88.62 95 THR A O 1
ATOM 697 N N . ARG A 1 96 ? 10.585 1.202 -0.753 1.00 90.75 96 ARG A N 1
ATOM 698 C CA . ARG A 1 96 ? 10.142 0.125 0.138 1.00 90.75 96 ARG A CA 1
ATOM 699 C C . ARG A 1 96 ? 9.864 0.650 1.546 1.00 90.75 96 ARG A C 1
ATOM 701 O O . ARG A 1 96 ? 8.809 0.322 2.064 1.00 90.75 96 ARG A O 1
ATOM 708 N N . SER A 1 97 ? 10.768 1.438 2.136 1.00 91.25 97 SER A N 1
ATOM 709 C CA . SER A 1 97 ? 10.568 2.034 3.465 1.00 91.25 97 SER A CA 1
ATOM 710 C C . SER A 1 97 ? 9.405 3.020 3.488 1.00 91.25 97 SER A C 1
ATOM 712 O O . SER A 1 97 ? 8.499 2.831 4.286 1.00 91.25 97 SER A O 1
ATOM 714 N N . LYS A 1 98 ? 9.342 3.999 2.567 1.00 89.19 98 LYS A N 1
ATOM 715 C CA . LYS A 1 98 ? 8.184 4.916 2.470 1.00 89.19 98 LYS A CA 1
ATOM 716 C C . LYS A 1 98 ? 6.844 4.165 2.531 1.00 89.19 98 LYS A C 1
ATOM 718 O O . LYS A 1 98 ? 5.962 4.546 3.293 1.00 89.19 98 LYS A O 1
ATOM 723 N N . LEU A 1 99 ? 6.722 3.092 1.746 1.00 90.56 99 LEU A N 1
ATOM 724 C CA . LEU A 1 99 ? 5.505 2.290 1.663 1.00 90.56 99 LEU A CA 1
ATOM 725 C C . LEU A 1 99 ? 5.313 1.370 2.883 1.00 90.56 99 LEU A C 1
ATOM 727 O O . LEU A 1 99 ? 4.210 1.318 3.415 1.00 90.56 99 LEU A O 1
ATOM 731 N N . SER A 1 100 ? 6.347 0.669 3.369 1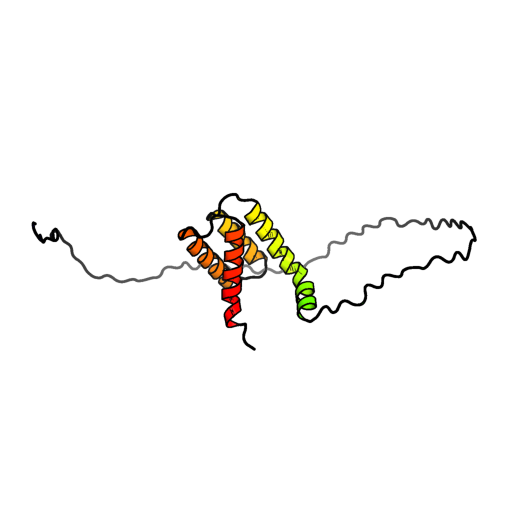.00 89.62 100 SER A N 1
ATOM 732 C CA . SER A 1 100 ? 6.210 -0.224 4.533 1.00 89.62 100 SER A CA 1
ATOM 733 C C . SER A 1 100 ? 5.935 0.519 5.830 1.00 89.62 100 SER A C 1
ATOM 735 O O . SER A 1 100 ? 5.189 0.021 6.668 1.00 89.62 100 SER A O 1
ATOM 737 N N . ASP A 1 101 ? 6.529 1.695 5.988 1.00 89.88 101 ASP A N 1
ATOM 738 C CA . ASP A 1 101 ? 6.551 2.417 7.253 1.00 89.88 101 ASP A CA 1
ATOM 739 C C . ASP A 1 101 ? 5.271 3.266 7.380 1.00 89.88 101 ASP A C 1
ATOM 741 O O . ASP A 1 101 ? 4.654 3.289 8.444 1.00 89.88 101 ASP A O 1
ATOM 745 N N . GLY A 1 102 ? 4.796 3.850 6.268 1.00 89.69 102 GLY A N 1
ATOM 746 C CA . GLY A 1 102 ? 3.495 4.521 6.182 1.00 89.69 102 GLY A CA 1
ATOM 747 C C . GLY A 1 102 ? 2.307 3.564 6.336 1.00 89.69 102 GLY A C 1
ATOM 748 O O . GLY A 1 102 ? 1.476 3.753 7.223 1.00 89.69 102 GLY A O 1
ATOM 749 N N . LEU A 1 103 ? 2.256 2.481 5.544 1.00 91.19 103 LEU A N 1
ATOM 750 C CA . LEU A 1 103 ? 1.203 1.461 5.681 1.00 91.19 103 LEU A CA 1
ATOM 751 C C . LEU A 1 103 ? 1.256 0.777 7.053 1.00 91.19 103 LEU A C 1
ATOM 753 O O . LEU A 1 103 ? 0.217 0.508 7.649 1.00 91.19 103 LEU A O 1
ATOM 757 N N . GLY A 1 104 ? 2.461 0.523 7.573 1.00 89.25 104 GLY A N 1
ATOM 758 C CA . GLY A 1 104 ? 2.656 -0.041 8.905 1.00 89.25 104 GLY A CA 1
ATOM 759 C C . GLY A 1 104 ? 2.087 0.854 10.005 1.00 89.25 104 GLY A C 1
ATOM 760 O O . GLY A 1 104 ? 1.362 0.357 10.860 1.00 89.25 104 GLY A O 1
ATOM 761 N N . ALA A 1 105 ? 2.353 2.163 9.968 1.00 88.88 105 ALA A N 1
ATOM 762 C CA . ALA A 1 105 ? 1.811 3.113 10.941 1.00 88.88 105 ALA A CA 1
ATOM 763 C C . ALA A 1 105 ? 0.274 3.197 10.894 1.00 88.88 105 ALA A C 1
ATOM 765 O O . ALA A 1 105 ? -0.373 3.166 11.941 1.00 88.88 105 ALA A O 1
ATOM 766 N N . VAL A 1 106 ? -0.302 3.250 9.689 1.00 89.81 106 VAL A N 1
ATOM 767 C CA . VAL A 1 106 ? -1.755 3.307 9.456 1.00 89.81 106 VAL A CA 1
ATOM 768 C C . VAL A 1 106 ? -2.454 2.033 9.953 1.00 89.81 106 VAL A C 1
ATOM 770 O O . VAL A 1 106 ? -3.397 2.107 10.740 1.00 89.81 106 VAL A O 1
ATOM 773 N N . VAL A 1 107 ? -1.960 0.852 9.567 1.00 87.25 107 VAL A N 1
ATOM 774 C CA . VAL A 1 107 ? -2.604 -0.431 9.899 1.00 87.25 107 VAL A CA 1
ATOM 775 C C . VAL A 1 107 ? -2.371 -0.838 11.361 1.00 87.25 107 VAL A C 1
ATOM 777 O O . VAL A 1 107 ? -3.306 -1.293 12.013 1.00 87.25 107 VAL A O 1
ATOM 780 N N . LEU A 1 108 ? -1.168 -0.647 11.921 1.00 83.31 108 LEU A N 1
ATOM 781 C CA . LEU A 1 108 ? -0.881 -0.984 13.329 1.00 83.31 108 LEU A CA 1
ATOM 782 C C . LEU A 1 108 ? -1.478 0.025 14.325 1.00 83.31 108 LEU A C 1
ATOM 784 O O . LEU A 1 108 ? -1.595 -0.284 15.511 1.00 83.31 108 LEU A O 1
ATOM 788 N N . GLY A 1 109 ? -1.850 1.225 13.868 1.00 80.06 109 GLY A N 1
ATOM 789 C CA . GLY A 1 109 ? -2.525 2.237 14.683 1.00 80.06 109 GLY A CA 1
ATOM 790 C C . GLY A 1 109 ? -4.010 1.952 14.937 1.00 80.06 109 GLY A C 1
ATOM 791 O O . GLY A 1 109 ? -4.598 2.561 15.834 1.00 80.06 109 GLY A O 1
ATOM 792 N N . ARG A 1 110 ? -4.627 1.034 14.179 1.00 80.38 110 ARG A N 1
ATOM 793 C CA . ARG A 1 110 ? -6.066 0.732 14.235 1.00 80.38 110 ARG A CA 1
ATOM 794 C C . ARG A 1 110 ? -6.326 -0.694 14.724 1.00 80.38 110 ARG A C 1
ATOM 796 O O . ARG A 1 110 ? -5.532 -1.606 14.529 1.00 80.38 110 ARG A O 1
ATOM 803 N N . LYS A 1 111 ? -7.451 -0.871 15.424 1.00 75.44 111 LYS A N 1
ATOM 804 C CA . LYS A 1 111 ? -7.817 -2.133 16.097 1.00 75.44 111 LYS A CA 1
ATOM 805 C C . LYS A 1 111 ? -8.749 -3.023 15.265 1.00 75.44 111 LYS A C 1
ATOM 807 O O . LYS A 1 111 ? -8.852 -4.215 15.527 1.00 75.44 111 LYS A O 1
ATOM 812 N N . GLU A 1 112 ? -9.442 -2.431 14.301 1.00 83.50 112 GLU A N 1
ATOM 813 C CA . GLU A 1 112 ? -10.424 -3.076 13.432 1.00 83.50 112 GLU A CA 1
ATOM 814 C C . GLU A 1 112 ? -10.179 -2.588 11.998 1.00 83.50 112 GLU A C 1
ATOM 816 O O . GLU A 1 112 ? -9.765 -1.444 11.794 1.00 83.50 112 GLU A O 1
ATOM 821 N N . VAL A 1 113 ? -10.403 -3.458 11.011 1.00 89.19 113 VAL A N 1
ATOM 822 C CA . VAL A 1 113 ? -10.322 -3.105 9.588 1.00 89.19 113 VAL A CA 1
ATOM 823 C C . VAL A 1 113 ? -11.663 -2.501 9.175 1.00 89.19 113 VAL A C 1
ATOM 825 O O . VAL A 1 113 ? -12.680 -3.195 9.171 1.00 89.19 113 VAL A O 1
ATOM 828 N N . ASP A 1 114 ? -11.677 -1.215 8.832 1.00 90.50 114 ASP A N 1
ATOM 829 C CA . ASP A 1 114 ? -12.885 -0.474 8.457 1.00 90.50 114 ASP A CA 1
ATOM 830 C C . ASP A 1 114 ? -12.705 0.321 7.146 1.00 90.50 114 ASP A C 1
ATOM 832 O O . ASP A 1 114 ? -11.709 0.180 6.433 1.00 90.50 114 ASP A O 1
ATOM 836 N N . ALA A 1 115 ? -13.704 1.134 6.788 1.00 91.62 115 ALA A N 1
ATOM 837 C CA . ALA A 1 115 ? -13.638 1.989 5.602 1.00 91.62 115 ALA A CA 1
ATOM 838 C C . ALA A 1 115 ? -12.647 3.162 5.755 1.00 91.62 115 ALA A C 1
ATOM 840 O O . ALA A 1 115 ? -12.016 3.542 4.773 1.00 91.62 115 ALA A O 1
ATOM 841 N N . SER A 1 116 ? -12.453 3.680 6.974 1.00 91.94 116 SER A N 1
ATOM 842 C CA . SER A 1 116 ? -11.509 4.773 7.250 1.00 91.94 116 SER A CA 1
ATOM 843 C C . SER A 1 116 ? -10.059 4.311 7.077 1.00 91.94 116 SER A C 1
ATOM 845 O O . SER A 1 116 ? -9.241 5.057 6.548 1.00 91.94 116 SER A O 1
ATOM 847 N N . LEU A 1 117 ? -9.749 3.065 7.449 1.00 92.75 117 LEU A N 1
ATOM 848 C CA . LEU A 1 117 ? -8.451 2.442 7.194 1.00 92.75 117 LEU A CA 1
ATOM 849 C C . LEU A 1 117 ? -8.174 2.294 5.687 1.00 92.75 117 LEU A C 1
ATOM 851 O O . LEU A 1 117 ? -7.034 2.468 5.262 1.00 92.75 117 LEU A O 1
ATOM 855 N N . LEU A 1 118 ? -9.194 1.993 4.872 1.00 94.44 118 LEU A N 1
ATOM 856 C CA . LEU A 1 118 ? -9.037 1.913 3.414 1.00 94.44 118 LEU A CA 1
ATOM 857 C C . LEU A 1 118 ? -8.705 3.282 2.803 1.00 94.44 118 LEU A C 1
ATOM 859 O O . LEU A 1 118 ? -7.782 3.356 2.001 1.00 94.44 118 LEU A O 1
ATOM 863 N N . GLU A 1 119 ? -9.379 4.352 3.226 1.00 95.19 119 GLU A N 1
ATOM 864 C CA . GLU A 1 119 ? -9.138 5.731 2.758 1.00 95.19 119 GLU A CA 1
ATOM 865 C C . GLU A 1 119 ? -7.734 6.254 3.153 1.00 95.19 119 GLU A C 1
ATOM 867 O O . GLU A 1 119 ? -7.055 6.935 2.376 1.00 95.19 119 GLU A O 1
ATOM 872 N N . GLU A 1 120 ? -7.236 5.881 4.338 1.00 94.31 120 GLU A N 1
ATOM 873 C CA . GLU A 1 120 ? -5.858 6.177 4.765 1.00 94.31 120 GLU A CA 1
ATOM 874 C C . GLU A 1 120 ? -4.814 5.389 3.950 1.00 94.31 120 GLU A C 1
ATOM 876 O O . GLU A 1 120 ? -3.775 5.935 3.566 1.00 94.31 120 GLU A O 1
ATOM 881 N N . VAL A 1 121 ? -5.093 4.121 3.631 1.00 95.19 121 VAL A N 1
ATOM 882 C CA . VAL A 1 121 ? -4.228 3.273 2.791 1.00 95.19 121 VAL A CA 1
ATOM 883 C C . VAL A 1 121 ? -4.223 3.734 1.330 1.00 95.19 121 VAL A C 1
ATOM 885 O O . VAL A 1 121 ? -3.157 3.770 0.719 1.00 95.19 121 VAL A O 1
ATOM 888 N N . GLU A 1 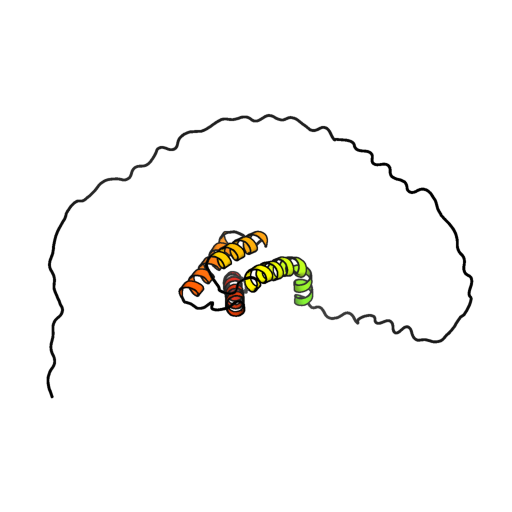122 ? -5.366 4.153 0.788 1.00 96.00 122 GLU A N 1
ATOM 889 C CA . GLU A 1 122 ? -5.510 4.776 -0.535 1.00 96.00 122 GLU A CA 1
ATOM 890 C C . GLU A 1 122 ? -4.604 6.010 -0.652 1.00 96.00 122 GLU A C 1
ATOM 892 O O . GLU A 1 122 ? -3.719 6.070 -1.510 1.00 96.00 122 GLU A O 1
ATOM 897 N N . THR A 1 123 ? -4.721 6.936 0.304 1.00 95.19 123 THR A N 1
ATOM 898 C CA . THR A 1 123 ? -3.875 8.138 0.403 1.00 95.19 123 THR A CA 1
ATOM 899 C C . THR A 1 123 ? -2.381 7.786 0.453 1.00 95.19 123 THR A C 1
ATOM 901 O O . THR A 1 123 ? -1.549 8.426 -0.203 1.00 95.19 123 THR A O 1
ATOM 904 N N . GLN A 1 124 ? -2.014 6.739 1.200 1.00 93.62 124 GLN A N 1
ATOM 905 C CA . GLN A 1 124 ? -0.631 6.283 1.327 1.00 93.62 124 GLN A CA 1
ATOM 906 C C . GLN A 1 124 ? -0.090 5.613 0.049 1.00 93.62 124 GLN A C 1
ATOM 908 O O . GLN A 1 124 ? 1.101 5.758 -0.240 1.00 93.62 124 GLN A O 1
ATOM 913 N N . LEU A 1 125 ? -0.927 4.915 -0.724 1.00 94.44 125 LEU A N 1
ATOM 914 C CA . LEU A 1 125 ? -0.563 4.319 -2.016 1.00 94.44 125 LEU A CA 1
ATOM 915 C C . LEU A 1 125 ? -0.356 5.399 -3.089 1.00 94.44 125 LEU A C 1
ATOM 917 O O . LEU A 1 125 ? 0.678 5.398 -3.761 1.00 94.44 125 LEU A O 1
ATOM 921 N N . LEU A 1 126 ? -1.253 6.388 -3.176 1.00 94.88 126 LEU A N 1
ATOM 922 C CA . LEU A 1 126 ? -1.094 7.540 -4.075 1.00 94.88 126 LEU A CA 1
ATOM 923 C C . LEU A 1 126 ? 0.195 8.328 -3.776 1.00 94.88 126 LEU A C 1
ATOM 925 O O . LEU A 1 126 ? 0.919 8.708 -4.693 1.00 94.88 126 LEU A O 1
ATOM 929 N N . THR A 1 127 ? 0.536 8.493 -2.494 1.00 92.69 127 THR A N 1
ATOM 930 C CA . THR A 1 127 ? 1.776 9.157 -2.033 1.00 92.69 127 THR A CA 1
ATOM 931 C C . THR A 1 127 ? 3.048 8.311 -2.258 1.00 92.69 127 THR A C 1
ATOM 933 O O . THR A 1 127 ? 4.169 8.808 -2.114 1.00 92.69 127 THR A O 1
ATOM 936 N N . ALA A 1 128 ? 2.903 7.029 -2.607 1.00 92.00 128 ALA A N 1
ATOM 937 C CA . ALA A 1 128 ? 3.994 6.079 -2.840 1.00 92.00 128 ALA A CA 1
ATOM 938 C C . ALA A 1 128 ? 4.239 5.779 -4.334 1.00 92.00 128 ALA A C 1
ATOM 940 O O . ALA A 1 128 ? 4.781 4.725 -4.665 1.00 92.00 128 ALA A O 1
ATOM 941 N N . ASP A 1 129 ? 3.858 6.710 -5.217 1.00 92.44 129 ASP A N 1
ATOM 942 C CA . ASP A 1 129 ? 4.070 6.652 -6.670 1.00 92.44 129 ASP A CA 1
ATOM 943 C C . ASP A 1 129 ? 3.326 5.486 -7.378 1.00 92.44 129 ASP A C 1
ATOM 945 O O . ASP A 1 129 ? 3.733 5.046 -8.453 1.00 92.44 129 ASP A O 1
ATOM 949 N N . VAL A 1 130 ? 2.220 4.987 -6.798 1.00 92.88 130 VAL A N 1
ATOM 950 C CA . VAL A 1 130 ? 1.399 3.885 -7.364 1.00 92.88 130 VAL A CA 1
ATOM 951 C C . VAL A 1 130 ? 0.454 4.358 -8.481 1.00 92.88 130 VAL A C 1
ATOM 953 O O . VAL A 1 130 ? 0.230 3.630 -9.446 1.00 92.88 130 VAL A O 1
ATOM 956 N N . GLY A 1 131 ? -0.074 5.583 -8.379 1.00 95.00 131 GLY A N 1
ATOM 957 C CA . GLY A 1 131 ? -1.037 6.155 -9.332 1.00 95.00 131 GLY A CA 1
ATOM 958 C C . GLY A 1 131 ? -2.498 5.746 -9.083 1.00 95.00 131 GLY A C 1
ATOM 959 O O . GLY A 1 131 ? -2.771 4.794 -8.353 1.00 95.00 131 GLY A O 1
ATOM 960 N N . LEU A 1 132 ? -3.434 6.498 -9.681 1.00 97.00 132 LEU A N 1
ATOM 961 C CA . LEU A 1 132 ? -4.884 6.384 -9.443 1.00 97.00 132 LEU A CA 1
ATOM 962 C C . LEU A 1 132 ? -5.434 5.003 -9.830 1.00 97.00 132 LEU A C 1
ATOM 964 O O . LEU A 1 132 ? -5.759 4.222 -8.947 1.00 97.00 132 LEU A O 1
ATOM 968 N N . GLU A 1 133 ? -5.420 4.658 -11.123 1.00 97.00 133 GLU A N 1
ATOM 969 C CA . GLU A 1 133 ? -6.035 3.430 -11.668 1.00 97.00 133 GLU A CA 1
ATOM 970 C C . GLU A 1 133 ? -5.585 2.140 -10.952 1.00 97.00 133 GLU A C 1
ATOM 972 O O . GLU A 1 133 ? -6.372 1.218 -10.731 1.00 97.00 133 GLU A O 1
ATOM 977 N N . ALA A 1 134 ? -4.303 2.070 -10.575 1.00 96.38 134 ALA A N 1
ATOM 978 C CA . ALA A 1 134 ? -3.743 0.936 -9.847 1.00 96.38 134 ALA A CA 1
ATOM 979 C C . ALA A 1 134 ? -4.143 0.935 -8.362 1.00 96.38 134 ALA A C 1
ATOM 981 O O . ALA A 1 134 ? -4.335 -0.136 -7.788 1.00 96.38 134 ALA A O 1
ATOM 982 N N . THR A 1 135 ? -4.291 2.109 -7.742 1.00 97.00 135 THR A N 1
ATOM 983 C CA . THR A 1 135 ? -4.781 2.234 -6.363 1.00 97.00 135 THR A CA 1
ATOM 984 C C . THR A 1 135 ? -6.268 1.894 -6.283 1.00 97.00 135 THR A C 1
ATOM 986 O O . THR A 1 135 ? -6.637 1.085 -5.435 1.00 97.00 135 THR A O 1
ATOM 989 N N . ASP A 1 136 ? -7.095 2.398 -7.203 1.00 97.62 136 ASP A N 1
ATOM 990 C CA . ASP A 1 136 ? -8.530 2.087 -7.296 1.00 97.62 136 ASP A CA 1
ATOM 991 C C . ASP A 1 136 ? -8.757 0.566 -7.332 1.00 97.62 136 ASP A C 1
ATOM 993 O O . ASP A 1 136 ? -9.499 0.011 -6.520 1.00 97.62 136 ASP A O 1
ATOM 997 N N . ALA A 1 137 ? -8.027 -0.137 -8.209 1.00 97.56 137 ALA A N 1
ATOM 998 C CA . ALA A 1 137 ? -8.099 -1.592 -8.342 1.00 97.56 137 ALA A CA 1
ATOM 999 C C . ALA A 1 137 ? -7.703 -2.350 -7.055 1.00 97.56 137 ALA A C 1
ATOM 1001 O O . ALA A 1 137 ? -8.316 -3.370 -6.727 1.00 97.56 137 ALA A O 1
ATOM 1002 N N . ILE A 1 138 ? -6.708 -1.858 -6.306 1.00 97.44 138 ILE A N 1
ATOM 1003 C CA . ILE A 1 138 ? -6.307 -2.426 -5.005 1.00 97.44 138 ILE A CA 1
ATOM 1004 C C . ILE A 1 138 ? -7.403 -2.196 -3.960 1.00 97.44 138 ILE A C 1
ATOM 1006 O O . ILE A 1 138 ? -7.784 -3.127 -3.244 1.00 97.44 138 ILE A O 1
ATOM 1010 N N . ILE A 1 139 ? -7.909 -0.965 -3.856 1.00 97.12 139 ILE A N 1
ATOM 1011 C CA . ILE A 1 139 ? -8.883 -0.569 -2.836 1.00 97.12 139 ILE A CA 1
ATOM 1012 C C . ILE A 1 139 ? -10.226 -1.267 -3.057 1.00 97.12 139 ILE A C 1
ATOM 1014 O O . ILE A 1 139 ? -10.805 -1.750 -2.084 1.00 97.12 139 ILE A O 1
ATOM 1018 N N . ASP A 1 140 ? -10.685 -1.439 -4.298 1.00 97.19 140 ASP A N 1
ATOM 1019 C CA . ASP A 1 140 ? -11.889 -2.225 -4.596 1.00 97.19 140 ASP A CA 1
ATOM 1020 C C . ASP A 1 140 ? -11.710 -3.719 -4.283 1.00 97.19 140 ASP A C 1
ATOM 1022 O O . ASP A 1 140 ? -12.604 -4.334 -3.690 1.00 97.19 140 ASP A O 1
ATOM 1026 N N . GLY A 1 141 ? -10.543 -4.304 -4.582 1.00 96.12 141 GLY A N 1
ATOM 1027 C CA . GLY A 1 141 ? -10.211 -5.680 -4.191 1.00 96.12 141 GLY A CA 1
ATOM 1028 C C . GLY A 1 141 ? -10.276 -5.884 -2.671 1.00 96.12 141 GLY A C 1
ATOM 1029 O O . GLY A 1 141 ? -10.942 -6.804 -2.175 1.00 96.12 141 GLY A O 1
ATOM 1030 N N . LEU A 1 142 ? -9.672 -4.967 -1.909 1.00 95.94 142 LEU A N 1
ATOM 1031 C CA . LEU A 1 142 ? -9.710 -4.965 -0.445 1.00 95.94 142 LEU A CA 1
ATOM 1032 C C . LEU A 1 142 ? -11.116 -4.696 0.112 1.00 95.94 142 LEU A C 1
ATOM 1034 O O . LEU A 1 142 ? -11.567 -5.430 0.992 1.00 95.94 142 LEU A O 1
ATOM 1038 N N . ARG A 1 143 ? -11.857 -3.721 -0.426 1.00 95.25 143 ARG A N 1
ATOM 1039 C CA . ARG A 1 143 ? -13.246 -3.405 -0.042 1.00 95.25 143 ARG A CA 1
ATOM 1040 C C . ARG A 1 143 ? -14.171 -4.603 -0.290 1.00 95.25 143 ARG A C 1
ATOM 1042 O O . ARG A 1 143 ? -15.003 -4.929 0.561 1.00 95.25 143 ARG A O 1
ATOM 1049 N N . ALA A 1 144 ? -13.963 -5.346 -1.378 1.00 95.12 144 ALA A N 1
ATOM 1050 C CA . ALA A 1 144 ? -14.671 -6.593 -1.655 1.00 95.12 144 ALA A CA 1
ATOM 1051 C C . ALA A 1 144 ? -14.301 -7.732 -0.683 1.00 95.12 144 ALA A C 1
ATOM 1053 O O . ALA A 1 144 ? -15.157 -8.557 -0.356 1.00 95.12 144 ALA A O 1
ATOM 1054 N N . ARG A 1 145 ? -13.052 -7.829 -0.203 1.00 94.00 145 ARG A N 1
ATOM 1055 C CA . ARG A 1 145 ? -12.654 -8.776 0.869 1.00 94.00 145 ARG A CA 1
ATOM 1056 C C . ARG A 1 145 ? -13.240 -8.376 2.228 1.00 94.00 145 ARG A C 1
ATOM 1058 O O . ARG A 1 145 ? -13.776 -9.233 2.933 1.00 94.00 145 ARG A O 1
ATOM 1065 N N . LEU A 1 146 ? -13.232 -7.084 2.559 1.00 91.69 146 LEU A N 1
ATOM 1066 C CA . LEU A 1 146 ? -13.817 -6.536 3.785 1.00 91.69 146 LEU A CA 1
ATOM 1067 C C . LEU A 1 146 ? -15.325 -6.814 3.867 1.00 91.69 146 LEU A C 1
ATOM 1069 O O . LEU A 1 146 ? -15.800 -7.360 4.862 1.00 91.69 146 LEU A O 1
ATOM 1073 N N . GLY A 1 147 ? -16.073 -6.561 2.786 1.00 90.19 147 GLY A N 1
ATOM 1074 C CA . GLY A 1 147 ? -17.505 -6.885 2.700 1.00 90.19 147 GLY A CA 1
ATOM 1075 C C . GLY A 1 147 ? -17.824 -8.381 2.853 1.00 90.19 147 GLY A C 1
ATOM 1076 O O . GLY A 1 147 ? -18.913 -8.742 3.299 1.00 90.19 147 GLY A O 1
ATOM 1077 N N . ARG A 1 148 ? -16.859 -9.264 2.554 1.00 93.75 148 ARG A N 1
ATOM 1078 C CA . ARG A 1 148 ? -16.935 -10.719 2.785 1.00 93.75 148 ARG A CA 1
ATOM 1079 C C . ARG A 1 148 ? -16.455 -11.153 4.180 1.00 93.75 148 ARG A C 1
ATOM 1081 O O . ARG A 1 148 ? -16.481 -12.347 4.464 1.00 93.75 148 ARG A O 1
ATOM 1088 N N . LYS A 1 149 ? -16.045 -10.214 5.046 1.00 87.69 149 LYS A N 1
ATOM 1089 C CA . LYS A 1 149 ? -15.435 -10.450 6.371 1.00 87.69 149 LYS A CA 1
ATOM 1090 C C . LYS A 1 149 ? -14.165 -11.310 6.310 1.00 87.69 149 LYS A C 1
ATOM 1092 O O . LYS A 1 149 ? -13.975 -12.199 7.131 1.00 87.69 149 LYS A O 1
ATOM 1097 N N . GLN A 1 150 ? -13.322 -11.053 5.308 1.00 86.50 150 GLN A N 1
ATOM 1098 C CA . GLN A 1 150 ? -12.068 -11.782 5.055 1.00 86.50 150 GLN A CA 1
ATOM 1099 C C . GLN A 1 150 ? -10.812 -11.020 5.513 1.00 86.50 150 GLN A C 1
ATOM 1101 O O . GLN A 1 150 ? -9.712 -11.404 5.133 1.00 86.50 150 GLN A O 1
ATOM 1106 N N . LEU A 1 151 ? -10.993 -9.917 6.248 1.00 87.50 151 LEU A N 1
ATOM 1107 C CA . LEU A 1 151 ? -9.942 -9.058 6.797 1.00 87.50 151 LEU A CA 1
ATOM 1108 C C . LEU A 1 151 ? -10.339 -8.725 8.246 1.00 87.50 151 LEU A C 1
ATOM 1110 O O . LEU A 1 151 ? -11.009 -7.723 8.491 1.00 87.50 151 LEU A O 1
ATOM 1114 N N . ALA A 1 152 ? -10.048 -9.620 9.187 1.00 83.44 152 ALA A N 1
ATOM 1115 C CA . ALA A 1 152 ? -10.400 -9.467 10.598 1.00 83.44 152 ALA A CA 1
ATOM 1116 C C . ALA A 1 152 ? -9.326 -8.717 11.403 1.00 83.44 152 ALA A C 1
ATOM 1118 O O . ALA A 1 152 ? -9.657 -8.080 12.404 1.00 83.44 152 ALA A O 1
ATOM 1119 N N . ASP A 1 153 ? -8.065 -8.773 10.968 1.00 87.88 153 ASP A N 1
ATOM 1120 C CA . ASP A 1 153 ? -6.929 -8.142 11.640 1.00 87.88 153 ASP A CA 1
ATOM 1121 C C . ASP A 1 153 ? -5.911 -7.502 10.671 1.00 87.88 153 ASP A C 1
ATOM 1123 O O . ASP A 1 153 ? -6.046 -7.539 9.443 1.00 87.88 153 ASP A O 1
ATOM 1127 N N . ALA A 1 154 ? -4.890 -6.874 11.2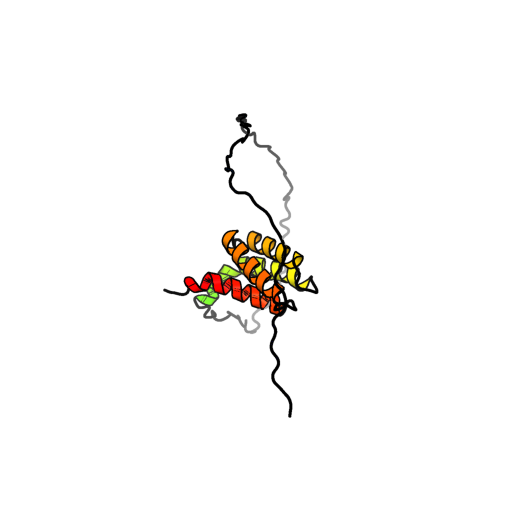59 1.00 88.19 154 ALA A N 1
ATOM 1128 C CA . ALA A 1 154 ? -3.806 -6.177 10.573 1.00 88.19 154 ALA A CA 1
ATOM 1129 C C . ALA A 1 154 ? -2.937 -7.082 9.677 1.00 88.19 154 ALA A C 1
ATOM 1131 O O . ALA A 1 154 ? -2.464 -6.635 8.628 1.00 88.19 154 ALA A O 1
ATOM 1132 N N . ASP A 1 155 ? -2.713 -8.340 10.064 1.00 88.81 155 ASP A N 1
ATOM 1133 C CA . ASP A 1 155 ? -1.866 -9.273 9.320 1.00 88.81 155 ASP A CA 1
ATOM 1134 C C . ASP A 1 155 ? -2.624 -9.880 8.133 1.00 88.81 155 ASP A C 1
ATOM 1136 O O . ASP A 1 155 ? -2.055 -9.980 7.039 1.00 88.81 155 ASP A O 1
ATOM 1140 N N . GLU A 1 156 ? -3.916 -10.191 8.297 1.00 91.06 156 GLU A N 1
ATOM 1141 C CA . GLU A 1 156 ? -4.829 -10.533 7.199 1.00 91.06 156 GLU A CA 1
ATOM 1142 C C . GLU A 1 156 ? -4.966 -9.372 6.204 1.00 91.06 156 GLU A C 1
ATOM 1144 O O . GLU A 1 156 ? -4.839 -9.580 4.993 1.00 91.06 156 GLU A O 1
ATOM 1149 N N . PHE A 1 157 ? -5.140 -8.137 6.692 1.00 92.25 157 PHE A N 1
ATOM 1150 C CA . PHE A 1 157 ? -5.184 -6.937 5.850 1.00 92.25 157 PHE A CA 1
ATOM 1151 C C . PHE A 1 157 ? -3.905 -6.774 5.021 1.00 92.25 157 PHE A C 1
ATOM 1153 O O . PHE A 1 157 ? -3.952 -6.673 3.791 1.00 92.25 157 PHE A O 1
ATOM 1160 N N . MET A 1 158 ? -2.741 -6.821 5.673 1.00 92.06 158 MET A N 1
ATOM 1161 C CA . MET A 1 158 ? -1.455 -6.702 4.987 1.00 92.06 158 MET A CA 1
ATOM 1162 C C . MET A 1 158 ? -1.170 -7.902 4.073 1.00 92.06 158 MET A C 1
ATOM 1164 O O . MET A 1 158 ? -0.454 -7.753 3.082 1.00 92.06 158 MET A O 1
ATOM 1168 N N . ALA A 1 159 ? -1.713 -9.092 4.353 1.00 93.38 159 ALA A N 1
ATOM 1169 C CA . ALA A 1 159 ? -1.633 -10.242 3.453 1.00 93.38 159 ALA A CA 1
ATOM 1170 C C . ALA A 1 159 ? -2.454 -10.020 2.178 1.00 93.38 159 ALA A C 1
ATOM 1172 O O . ALA A 1 159 ? -1.916 -10.210 1.088 1.00 93.38 159 ALA A O 1
ATOM 1173 N N . ALA A 1 160 ? -3.693 -9.546 2.303 1.00 95.25 160 ALA A N 1
ATOM 1174 C CA . ALA A 1 160 ? -4.547 -9.228 1.166 1.00 95.25 160 ALA A CA 1
ATOM 1175 C C . ALA A 1 160 ? -3.981 -8.089 0.305 1.00 95.25 160 ALA A C 1
ATOM 1177 O O . ALA A 1 160 ? -3.946 -8.220 -0.915 1.00 95.25 160 ALA A O 1
ATOM 1178 N N . LEU A 1 161 ? -3.450 -7.021 0.910 1.00 95.12 161 LEU A N 1
ATOM 1179 C CA . LEU A 1 161 ? -2.819 -5.919 0.169 1.00 95.12 161 LEU A CA 1
ATOM 1180 C C . LEU A 1 161 ? -1.614 -6.406 -0.657 1.00 95.12 161 LEU A C 1
ATOM 1182 O O . LEU A 1 161 ? -1.458 -6.030 -1.818 1.00 95.12 161 LEU A O 1
ATOM 1186 N N . ARG A 1 162 ? -0.794 -7.310 -0.101 1.00 94.62 162 ARG A N 1
ATOM 1187 C CA . ARG A 1 162 ? 0.293 -7.981 -0.843 1.00 94.62 162 ARG A CA 1
ATOM 1188 C C . ARG A 1 162 ? -0.222 -8.886 -1.971 1.00 94.62 162 ARG A C 1
ATOM 1190 O O . ARG A 1 162 ? 0.506 -9.102 -2.938 1.00 94.62 162 ARG A O 1
ATOM 1197 N N . GLU A 1 163 ? -1.431 -9.427 -1.850 1.00 96.62 163 GLU A N 1
ATOM 1198 C CA . GLU A 1 163 ? -2.065 -10.263 -2.872 1.00 96.62 163 GLU A CA 1
ATOM 1199 C C . GLU A 1 163 ? -2.588 -9.422 -4.046 1.00 96.62 163 GLU A C 1
ATOM 1201 O O . GLU A 1 163 ? -2.252 -9.734 -5.186 1.00 96.62 163 GLU A O 1
ATOM 1206 N N . GLU A 1 164 ? -3.303 -8.320 -3.786 1.00 96.31 164 GLU A N 1
ATOM 1207 C CA . GLU A 1 164 ? -3.799 -7.413 -4.839 1.00 96.31 164 GLU A CA 1
ATOM 1208 C C . GLU A 1 164 ? -2.641 -6.729 -5.591 1.00 96.31 164 GLU A C 1
ATOM 1210 O O . GLU A 1 164 ? -2.598 -6.743 -6.823 1.00 96.31 164 GLU A O 1
ATOM 1215 N N . LEU A 1 165 ? -1.618 -6.246 -4.869 1.00 94.56 165 LEU A N 1
ATOM 1216 C CA . LEU A 1 165 ? -0.379 -5.730 -5.474 1.00 94.56 165 LEU A CA 1
ATOM 1217 C C . LEU A 1 165 ? 0.302 -6.771 -6.380 1.00 94.56 165 LEU A C 1
ATOM 1219 O O . LEU A 1 165 ? 0.850 -6.430 -7.428 1.00 94.56 165 LEU A O 1
ATOM 1223 N N . ARG A 1 166 ? 0.264 -8.057 -6.004 1.00 95.00 166 ARG A N 1
ATOM 1224 C CA . ARG A 1 166 ? 0.800 -9.142 -6.835 1.00 95.00 166 ARG A CA 1
ATOM 1225 C C . ARG A 1 166 ? -0.101 -9.452 -8.031 1.00 95.00 166 ARG A C 1
ATOM 1227 O O . ARG A 1 166 ? 0.428 -9.776 -9.091 1.00 95.00 166 ARG A O 1
ATOM 1234 N N . ALA A 1 167 ? -1.421 -9.359 -7.885 1.00 95.31 167 ALA A N 1
ATOM 1235 C CA . ALA A 1 167 ? -2.375 -9.598 -8.964 1.00 95.31 167 ALA A CA 1
ATOM 1236 C C . ALA A 1 167 ? -2.194 -8.596 -10.116 1.00 95.31 167 ALA A C 1
ATOM 1238 O O . ALA A 1 167 ? -2.178 -9.012 -11.273 1.00 95.31 167 ALA A O 1
ATOM 1239 N N . ILE A 1 168 ? -1.948 -7.318 -9.804 1.00 94.75 168 ILE A N 1
ATOM 1240 C CA . ILE A 1 168 ? -1.643 -6.268 -10.795 1.00 94.75 168 ILE A CA 1
ATOM 1241 C C . ILE A 1 168 ? -0.331 -6.546 -11.547 1.00 94.75 168 ILE A C 1
ATOM 1243 O O . ILE A 1 168 ? -0.243 -6.293 -12.746 1.00 94.75 168 ILE A O 1
ATOM 1247 N N . LEU A 1 169 ? 0.685 -7.098 -10.874 1.00 93.56 169 LEU A N 1
ATOM 1248 C CA . LEU A 1 169 ? 1.992 -7.386 -11.483 1.00 93.56 169 LEU A CA 1
ATOM 1249 C C . LEU A 1 169 ? 2.049 -8.728 -12.238 1.00 93.56 169 LEU A C 1
ATOM 1251 O O . LEU A 1 169 ? 2.893 -8.898 -13.117 1.00 93.56 169 LEU A O 1
ATOM 1255 N N . ALA A 1 170 ? 1.159 -9.679 -11.938 1.00 93.56 170 ALA A N 1
ATOM 1256 C CA . ALA A 1 170 ? 1.169 -11.026 -12.517 1.00 93.56 170 ALA A CA 1
ATOM 1257 C C . ALA A 1 170 ? 1.082 -11.103 -14.065 1.00 93.56 170 ALA A C 1
ATOM 1259 O O . ALA A 1 170 ? 1.702 -12.006 -14.633 1.00 93.56 170 ALA A O 1
ATOM 1260 N N . PRO A 1 171 ? 0.383 -10.203 -14.792 1.00 92.31 171 PRO A N 1
ATOM 126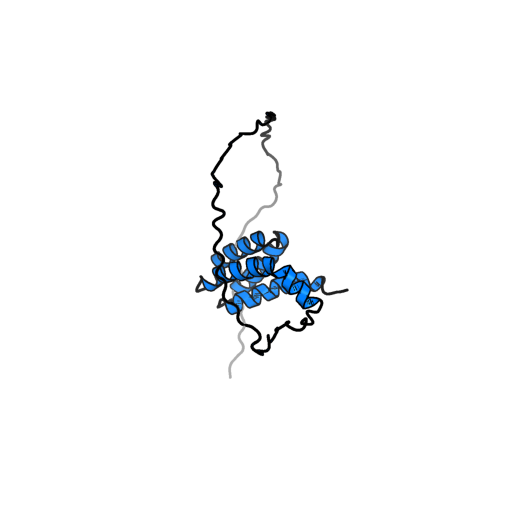1 C CA . PRO A 1 171 ? 0.422 -10.170 -16.258 1.00 92.31 171 PRO A CA 1
ATOM 1262 C C . PRO A 1 171 ? 1.816 -9.877 -16.832 1.00 92.31 171 PRO A C 1
ATOM 1264 O O . PRO A 1 171 ? 2.118 -10.326 -17.939 1.00 92.31 171 PRO A O 1
ATOM 1267 N N . CYS A 1 172 ? 2.652 -9.161 -16.074 1.00 91.62 172 CYS A N 1
ATOM 1268 C CA . CYS A 1 172 ? 3.979 -8.682 -16.468 1.00 91.62 172 CYS A CA 1
ATOM 1269 C C . CYS A 1 172 ? 5.122 -9.640 -16.078 1.00 91.62 172 CYS A C 1
ATOM 1271 O O . CYS A 1 172 ? 6.270 -9.386 -16.428 1.00 91.62 172 CYS A O 1
ATOM 1273 N N . ASP A 1 173 ? 4.832 -10.748 -15.387 1.00 88.88 173 ASP A N 1
ATOM 1274 C CA . ASP A 1 173 ? 5.810 -11.751 -14.913 1.00 88.88 173 ASP A CA 1
ATOM 1275 C C . ASP A 1 173 ? 6.254 -12.729 -16.033 1.00 88.88 173 ASP A C 1
ATOM 1277 O O . ASP A 1 173 ? 6.493 -13.917 -15.807 1.00 88.88 173 ASP A O 1
ATOM 1281 N N . LYS A 1 174 ? 6.297 -12.249 -17.285 1.00 78.81 174 LYS A N 1
ATOM 1282 C CA . LYS A 1 174 ? 6.655 -13.015 -18.490 1.00 78.81 174 LYS A CA 1
ATOM 1283 C C . LYS A 1 174 ? 7.801 -12.316 -19.237 1.00 78.81 174 LYS A C 1
ATOM 1285 O O . LYS A 1 174 ? 7.690 -11.112 -19.461 1.00 78.81 174 LYS A O 1
ATOM 1290 N N . PRO A 1 175 ? 8.869 -13.045 -19.612 1.00 73.00 175 PRO A N 1
ATOM 1291 C CA . PRO A 1 175 ? 10.002 -12.506 -20.366 1.00 73.00 175 PRO A CA 1
ATOM 1292 C C . PRO A 1 175 ? 9.706 -12.340 -21.866 1.00 73.00 175 PRO A C 1
ATOM 1294 O O . PRO A 1 175 ? 8.823 -13.067 -22.379 1.00 73.00 175 PRO A O 1
#

pLDDT: mean 71.89, std 21.73, range [37.47, 97.62]

Sequence (175 aa):
MFGFGKKKRVQEEQDAEAAVANTPEPAVDLAADSAVDSVVDPVGDSDVDSVVDANVESQASEQAQAPGDLAVAEQTEAPSKRGFFGRLRDGLSRTRSKLSDGLGAVVLGRKEVDASLLEEVETQLLTADVGLEATDAIIDGLRARLGRKQLADADEFMAALREELRAILAPCDKP

Foldseek 3Di:
DDDDDDDDDDDDDDDDDDDDDDDDDDDDDDPDDDDDDDDDDDDDDDDDDDDPDDDPDDDDDDDDDDDDPDDPPPPPVPPPCCDPVNVVCVVCVVLCCLLCVQLVCLQVVDDFDDPVSLVSNLVSCVVSVNDDVLSVQLSVQLVVCVVVVQDGGSVSSVVSSVVSVVVVCVVVPDD